Protein AF-A0A6I9N202-F1 (afdb_monomer_lite)

Organism: NCBI:txid8208

Radius of gyration: 23.78 Å; chains: 1; bounding box: 63×18×58 Å

pLDDT: mean 80.91, std 18.05, range [38.84, 94.88]

Foldseek 3Di:
DDDDDPDQVCLVVVQVCQQVCVPPNDRDHDPPSPPRPVVVVCVVQVNDPPDDDDDPDDDDPDPDPPDDPPPDPPPPDPPPDDD

InterPro domains:
  IPR012337 Ribonuclease H-like superfamily [SSF53098] (1-62)
  IPR030559 DNA polymerase zeta catalytic subunit [PTHR45812] (1-66)

Sequence (83 aa):
MKIYLYNPRMVKRVCELLQSGAVMNKMYQPHEGHIPYLLQLFIDFNLYGMNLLNLGAVKFRSSHPKGCLIPDLQTSRPPSAWT

Secondary structure (DSSP, 8-state):
-----S-GGGHHHHHHHHHTTTTTT-----SSTTS-HHHHHHHHTT--TTS----S----SS---S----------PPP----

Structure (mmCIF, N/CA/C/O backbone):
data_AF-A0A6I9N202-F1
#
_entry.id   AF-A0A6I9N202-F1
#
loop_
_atom_site.group_PDB
_atom_site.id
_atom_site.type_symbol
_atom_site.label_atom_id
_atom_site.label_alt_id
_atom_site.label_comp_id
_atom_site.label_asym_id
_atom_site.label_entity_id
_atom_site.label_seq_id
_atom_site.pdbx_PDB_ins_code
_atom_site.Cartn_x
_atom_site.Cartn_y
_atom_site.Cartn_z
_atom_site.occupancy
_atom_site.B_iso_or_equiv
_atom_site.auth_seq_id
_atom_site.auth_comp_id
_atom_site.auth_asym_id
_atom_site.auth_atom_id
_atom_site.pdbx_PDB_model_num
ATOM 1 N N . MET A 1 1 ? -6.748 -10.156 12.755 1.00 83.88 1 MET A N 1
ATOM 2 C CA . MET A 1 1 ? -7.623 -10.559 11.626 1.00 83.88 1 MET A CA 1
ATOM 3 C C . MET A 1 1 ? -7.325 -9.657 10.437 1.00 83.88 1 MET A C 1
ATOM 5 O O . MET A 1 1 ? -6.986 -8.507 10.680 1.00 83.88 1 MET A O 1
ATOM 9 N N . LYS A 1 2 ? -7.418 -10.146 9.192 1.00 89.75 2 LYS A N 1
ATOM 10 C CA . LYS A 1 2 ? -7.238 -9.321 7.981 1.00 89.75 2 LYS A CA 1
ATOM 11 C C . LYS A 1 2 ? -8.592 -9.102 7.308 1.00 89.75 2 LYS A C 1
ATOM 13 O O . LYS A 1 2 ? -9.334 -10.061 7.120 1.00 89.75 2 LYS A O 1
ATOM 18 N N . ILE A 1 3 ? -8.909 -7.852 6.990 1.00 90.25 3 ILE A N 1
ATOM 19 C CA . ILE A 1 3 ? -10.165 -7.447 6.350 1.00 90.25 3 ILE A CA 1
ATOM 20 C C . ILE A 1 3 ? -9.808 -6.923 4.962 1.00 90.25 3 ILE A C 1
ATOM 22 O O . ILE A 1 3 ? -8.977 -6.026 4.844 1.00 90.25 3 ILE A O 1
ATOM 26 N N . TYR A 1 4 ? -10.431 -7.475 3.924 1.00 92.25 4 TYR A N 1
ATOM 27 C CA . TYR A 1 4 ? -10.229 -7.043 2.543 1.00 92.25 4 TYR A C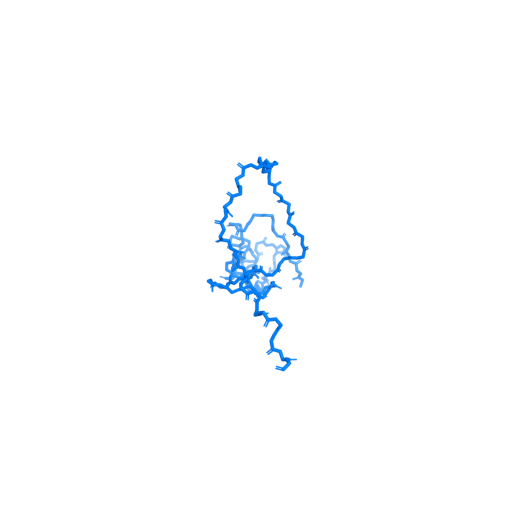A 1
ATOM 28 C C . TYR A 1 4 ? -11.428 -6.222 2.078 1.00 92.25 4 TYR A C 1
ATOM 30 O O . TYR A 1 4 ? -12.578 -6.576 2.335 1.00 92.25 4 TYR A O 1
ATOM 38 N N . LEU A 1 5 ? -11.154 -5.115 1.395 1.00 92.12 5 LEU A N 1
ATOM 39 C CA . LEU A 1 5 ? -12.158 -4.173 0.910 1.00 92.12 5 LEU A CA 1
ATOM 40 C C . LEU A 1 5 ? -12.034 -4.065 -0.607 1.00 92.12 5 LEU A C 1
ATOM 42 O O . LEU A 1 5 ? -10.934 -3.907 -1.125 1.00 92.12 5 LEU A O 1
ATOM 46 N N . TYR A 1 6 ? -13.163 -4.108 -1.315 1.00 93.69 6 TYR A N 1
ATOM 47 C CA . TYR A 1 6 ? -13.174 -3.922 -2.769 1.00 93.69 6 TYR A CA 1
ATOM 48 C C . TYR A 1 6 ? -12.912 -2.461 -3.163 1.00 93.69 6 TYR A C 1
ATOM 50 O O . TYR A 1 6 ? -12.218 -2.179 -4.134 1.00 93.69 6 TYR A O 1
ATOM 58 N N . ASN A 1 7 ? -13.466 -1.514 -2.397 1.00 93.44 7 ASN A N 1
ATOM 59 C CA . ASN A 1 7 ? -13.335 -0.087 -2.666 1.00 93.44 7 ASN A CA 1
ATOM 60 C C . ASN A 1 7 ? -12.431 0.590 -1.616 1.00 93.44 7 ASN A C 1
ATOM 62 O O . ASN A 1 7 ? -12.838 0.697 -0.454 1.00 93.44 7 ASN A O 1
ATOM 66 N N . PRO A 1 8 ? -11.258 1.134 -1.999 1.00 92.00 8 PRO A N 1
ATOM 67 C CA . PRO A 1 8 ? -10.332 1.762 -1.055 1.00 92.00 8 PRO A CA 1
ATOM 68 C C . PRO A 1 8 ? -10.884 3.052 -0.430 1.00 92.00 8 PRO A C 1
ATOM 70 O O . PRO A 1 8 ? -10.467 3.441 0.658 1.00 92.00 8 PRO A O 1
ATOM 73 N N . ARG A 1 9 ? -11.880 3.702 -1.052 1.00 90.81 9 ARG A N 1
ATOM 74 C CA . ARG A 1 9 ? -12.530 4.899 -0.480 1.00 90.81 9 ARG A CA 1
ATOM 75 C C . ARG A 1 9 ? -13.316 4.594 0.796 1.00 90.81 9 ARG A C 1
ATOM 77 O O . ARG A 1 9 ? -13.609 5.502 1.569 1.00 90.81 9 ARG A O 1
ATOM 84 N N . MET A 1 10 ? -13.672 3.329 1.017 1.00 92.62 10 MET A N 1
ATOM 85 C CA . MET A 1 10 ? -14.438 2.904 2.187 1.00 92.62 10 MET A CA 1
ATOM 86 C C . MET A 1 10 ? -13.560 2.637 3.414 1.00 92.62 10 MET A C 1
ATOM 88 O O . MET A 1 10 ? -14.099 2.585 4.517 1.00 92.62 10 MET A O 1
ATOM 92 N N . VAL A 1 11 ? -12.234 2.524 3.254 1.00 92.25 11 VAL A N 1
ATOM 93 C CA . VAL A 1 11 ? -11.292 2.171 4.334 1.00 92.25 11 VAL A CA 1
ATOM 94 C C . VAL A 1 11 ? -11.455 3.097 5.539 1.00 92.25 11 VAL A C 1
ATOM 96 O O . VAL A 1 11 ? -11.614 2.614 6.656 1.00 92.25 11 VAL A O 1
ATOM 99 N N . LYS A 1 12 ? -11.520 4.417 5.318 1.00 90.81 12 LYS A N 1
ATOM 100 C CA . LYS A 1 12 ? -11.656 5.402 6.402 1.00 90.81 12 LYS A CA 1
ATOM 101 C C . LYS A 1 12 ? -12.950 5.220 7.204 1.00 90.81 12 LYS A C 1
ATOM 103 O O . LYS A 1 12 ? -12.905 5.155 8.426 1.00 90.81 12 LYS A O 1
ATOM 108 N N . ARG A 1 13 ? -14.086 5.057 6.518 1.00 92.06 13 ARG A N 1
ATOM 109 C CA . ARG A 1 13 ? -15.391 4.849 7.172 1.00 92.06 13 ARG A CA 1
ATOM 110 C C . ARG A 1 13 ? -15.425 3.546 7.964 1.00 92.06 13 ARG A C 1
ATOM 112 O O . ARG A 1 13 ? -15.944 3.507 9.070 1.00 92.06 13 ARG A O 1
ATOM 119 N N . VAL A 1 14 ? -14.864 2.474 7.408 1.00 92.88 14 VAL A N 1
ATOM 120 C CA . VAL A 1 14 ? -14.809 1.176 8.093 1.00 92.88 14 VAL A CA 1
ATOM 121 C C . VAL A 1 14 ? -13.895 1.249 9.317 1.00 92.88 14 VAL A C 1
ATOM 123 O O . VAL A 1 14 ? -14.248 0.727 10.367 1.00 92.88 14 VAL A O 1
ATOM 126 N N . CYS A 1 15 ? -12.770 1.956 9.216 1.00 92.25 15 CYS A N 1
ATOM 127 C CA . CYS A 1 15 ? -11.866 2.229 10.332 1.00 92.25 15 CYS A CA 1
ATOM 128 C C . CYS A 1 15 ? -12.594 2.951 11.485 1.00 92.25 15 CYS A C 1
ATOM 130 O O . CYS A 1 15 ? -12.501 2.524 12.634 1.00 92.25 15 CYS A O 1
ATOM 132 N N . GLU A 1 16 ? -13.391 3.978 11.171 1.00 92.25 16 GLU A N 1
ATOM 133 C CA . GLU A 1 16 ? -14.206 4.720 12.146 1.00 92.25 16 GLU A CA 1
ATOM 134 C C . GLU A 1 16 ? -15.286 3.841 12.801 1.00 92.25 16 GLU A C 1
ATOM 136 O O . GLU A 1 16 ? -15.452 3.881 14.018 1.00 92.25 16 GLU A O 1
ATOM 141 N N . LEU A 1 17 ? -15.988 3.002 12.028 1.00 92.94 17 LEU A N 1
ATOM 142 C CA . LEU A 1 17 ? -17.015 2.084 12.551 1.00 92.94 17 LEU A CA 1
ATOM 143 C C . LEU A 1 17 ? -16.438 0.985 13.455 1.00 92.94 17 LEU A C 1
ATOM 145 O O . LEU A 1 17 ? -17.077 0.565 14.421 1.00 92.94 17 LEU A O 1
ATOM 149 N N . LEU A 1 18 ? -15.235 0.509 13.136 1.00 91.94 18 LEU A N 1
ATOM 150 C CA . LEU A 1 18 ? -14.521 -0.477 13.942 1.00 91.94 18 LEU A CA 1
ATOM 151 C C . LEU A 1 18 ? -14.022 0.130 15.260 1.00 91.94 18 LEU A C 1
ATOM 153 O O . LEU A 1 18 ? -14.120 -0.522 16.299 1.00 91.94 18 LEU A O 1
ATOM 157 N N . GLN A 1 19 ? -13.547 1.379 15.237 1.00 91.50 19 GLN A N 1
ATOM 158 C CA . GLN A 1 19 ? -13.110 2.092 16.444 1.00 91.50 19 GLN A CA 1
ATOM 159 C C . GLN A 1 19 ? -14.272 2.522 17.334 1.00 91.50 19 GLN A C 1
ATOM 161 O O . GLN A 1 19 ? -14.157 2.450 18.553 1.00 91.50 19 GLN A O 1
ATOM 166 N N . SER A 1 20 ? -15.396 2.943 16.750 1.00 90.88 20 SER A N 1
ATOM 167 C CA . SER A 1 20 ? -16.572 3.375 17.514 1.00 90.88 20 SER A CA 1
ATOM 168 C C . SER A 1 20 ? -17.310 2.226 18.205 1.00 90.88 20 SER A C 1
ATOM 170 O O . SER A 1 20 ? -18.195 2.470 19.020 1.00 90.88 20 SER A O 1
ATOM 172 N N . GLY A 1 21 ? -16.960 0.974 17.899 1.00 88.50 21 GLY A N 1
ATOM 173 C CA . GLY A 1 21 ? -17.622 -0.198 18.461 1.00 88.50 21 GLY A CA 1
ATOM 174 C C . GLY A 1 21 ? -19.008 -0.470 17.877 1.00 88.50 21 GLY A C 1
ATOM 175 O O . GLY A 1 21 ? -19.731 -1.312 18.405 1.00 88.50 21 GLY A O 1
ATOM 176 N N . ALA A 1 22 ? -19.372 0.183 16.765 1.00 90.56 22 ALA A N 1
ATOM 177 C CA . ALA A 1 22 ? -20.637 -0.057 16.067 1.00 90.56 22 ALA A CA 1
ATOM 178 C C . ALA A 1 22 ? -20.767 -1.508 15.563 1.00 90.56 22 ALA A C 1
ATOM 180 O O . ALA A 1 22 ? -21.869 -2.016 15.364 1.00 90.56 22 ALA A O 1
ATOM 181 N N . VAL A 1 23 ? -19.638 -2.194 15.369 1.00 87.38 23 VAL A N 1
ATOM 182 C CA . VAL A 1 23 ? -19.590 -3.592 14.940 1.00 87.38 23 VAL A CA 1
ATOM 183 C C . VAL A 1 23 ? -19.501 -4.508 16.160 1.00 87.38 23 VAL A C 1
ATOM 185 O O . VAL A 1 23 ? -18.532 -4.464 16.912 1.00 87.38 23 VAL A O 1
ATOM 188 N N . MET A 1 24 ? -20.506 -5.373 16.340 1.00 86.62 24 MET A N 1
ATOM 189 C CA . MET A 1 24 ? -20.561 -6.387 17.412 1.00 86.62 24 MET A CA 1
ATOM 190 C C . MET A 1 24 ? -20.414 -5.830 18.842 1.00 86.62 24 MET A C 1
ATOM 192 O O . MET A 1 24 ? -20.056 -6.574 19.755 1.00 86.62 24 MET A O 1
ATOM 196 N N . ASN A 1 25 ? -20.688 -4.534 19.039 1.00 87.50 25 ASN A N 1
ATOM 197 C CA . ASN A 1 25 ? -20.551 -3.835 20.318 1.00 87.50 25 ASN A CA 1
ATOM 198 C C . ASN A 1 25 ? -19.147 -3.976 20.944 1.00 87.50 25 ASN A C 1
ATOM 200 O O . ASN A 1 25 ? -18.996 -4.036 22.166 1.00 87.50 25 ASN A O 1
ATOM 204 N N . LYS A 1 26 ? -18.114 -4.095 20.100 1.00 87.56 26 LYS A N 1
ATOM 205 C CA . LYS A 1 26 ? -16.714 -4.232 20.513 1.00 87.56 26 LYS A CA 1
ATOM 206 C C . LYS A 1 26 ? -15.857 -3.224 19.771 1.00 87.56 26 LYS A C 1
ATOM 208 O O . LYS A 1 26 ? -15.924 -3.128 18.550 1.00 87.56 26 LYS A O 1
ATOM 213 N N . MET A 1 27 ? -15.018 -2.507 20.512 1.00 89.12 27 MET A N 1
ATOM 214 C CA . MET A 1 27 ? -14.020 -1.622 19.922 1.00 89.12 27 MET A CA 1
ATOM 215 C C . MET A 1 27 ? -12.869 -2.449 19.352 1.00 89.12 27 MET A C 1
ATOM 217 O O . MET A 1 27 ? -12.232 -3.230 20.062 1.00 89.12 27 MET A O 1
ATOM 221 N N . TYR A 1 28 ? -12.597 -2.255 18.068 1.00 90.56 28 TYR A N 1
ATOM 222 C CA . TYR A 1 28 ? -11.448 -2.823 17.377 1.00 90.56 28 TYR A CA 1
ATOM 223 C C . TYR A 1 28 ? -10.434 -1.717 17.097 1.00 90.56 28 TYR A C 1
ATOM 225 O O . TYR A 1 28 ? -10.815 -0.613 16.720 1.00 90.56 28 TYR A O 1
ATOM 233 N N . GLN A 1 29 ? -9.143 -2.021 17.240 1.00 91.06 29 GLN A N 1
ATOM 234 C CA . GLN A 1 29 ? -8.058 -1.125 16.840 1.00 91.06 29 GLN A CA 1
ATOM 235 C C . GLN A 1 29 ? -7.675 -1.424 15.384 1.00 91.06 29 GLN A C 1
ATOM 237 O O . GLN A 1 29 ? -7.117 -2.488 15.109 1.00 91.06 29 GLN A O 1
ATOM 242 N N . PRO A 1 30 ? -7.993 -0.549 14.415 1.00 89.50 30 PRO A N 1
ATOM 243 C CA . PRO A 1 30 ? -7.651 -0.783 13.027 1.00 89.50 30 PRO A CA 1
ATOM 244 C C . PRO A 1 30 ? -6.189 -0.402 12.823 1.00 89.50 30 PRO A C 1
ATOM 246 O O . PRO A 1 30 ? -5.808 0.768 12.883 1.00 89.50 30 PRO A O 1
ATOM 249 N N . HIS A 1 31 ? -5.363 -1.407 12.580 1.00 87.88 31 HIS A N 1
ATOM 250 C CA . HIS A 1 31 ? -3.960 -1.211 12.255 1.00 87.88 31 HIS A CA 1
ATOM 251 C C . HIS A 1 31 ? -3.828 -0.798 10.785 1.00 87.88 31 HIS A C 1
ATOM 253 O O . HIS A 1 31 ? -4.574 -1.282 9.936 1.00 87.88 31 HIS A O 1
ATOM 259 N N . GLU A 1 32 ? -2.913 0.132 10.497 1.00 85.75 32 GLU A N 1
ATOM 260 C CA . GLU A 1 32 ? -2.547 0.566 9.134 1.00 85.75 32 GLU A CA 1
ATOM 261 C C . GLU A 1 32 ? -3.677 1.171 8.272 1.00 85.75 32 GLU A C 1
ATOM 263 O O . GLU A 1 32 ? -3.451 1.524 7.118 1.00 85.75 32 GLU A O 1
ATOM 268 N N . GLY A 1 33 ? -4.875 1.403 8.820 1.00 85.00 33 GLY A N 1
ATOM 269 C CA . GLY A 1 33 ? -6.003 1.988 8.075 1.00 85.00 33 GLY A CA 1
ATOM 270 C C . GLY A 1 33 ? -5.797 3.440 7.614 1.00 85.00 33 GLY A C 1
ATOM 271 O O . GLY A 1 33 ? -6.605 3.963 6.850 1.00 85.00 33 GLY A O 1
ATOM 272 N N . HIS A 1 34 ? -4.733 4.098 8.079 1.00 88.69 34 HIS A N 1
ATOM 273 C CA . HIS A 1 34 ? -4.338 5.443 7.660 1.00 88.69 34 HIS A CA 1
ATOM 274 C C . HIS A 1 34 ? -3.469 5.445 6.392 1.00 88.69 34 HIS A C 1
ATOM 276 O O . HIS A 1 34 ? -3.322 6.495 5.765 1.00 88.69 34 HIS A O 1
ATOM 282 N N . ILE A 1 35 ? -2.889 4.301 6.010 1.00 91.50 35 ILE A N 1
ATOM 283 C CA . ILE A 1 35 ? -2.029 4.202 4.832 1.00 91.50 35 ILE A CA 1
ATOM 284 C C . ILE A 1 35 ? -2.929 4.151 3.587 1.00 91.50 35 ILE A C 1
ATOM 286 O O . ILE A 1 35 ? -3.789 3.275 3.480 1.00 91.50 35 ILE A O 1
ATOM 290 N N . PRO A 1 36 ? -2.778 5.080 2.631 1.00 91.00 36 PRO A N 1
ATOM 291 C CA . PRO A 1 36 ? -3.569 5.070 1.411 1.00 91.00 36 PRO A CA 1
ATOM 292 C C . PRO A 1 36 ? -3.231 3.850 0.548 1.00 91.00 36 PRO A C 1
ATOM 294 O O . PRO A 1 36 ? -2.081 3.420 0.468 1.00 91.00 36 PRO A O 1
ATOM 297 N N . TYR A 1 37 ? -4.235 3.356 -0.178 1.00 93.00 37 TYR A N 1
ATOM 298 C CA . TYR A 1 37 ? -4.141 2.149 -1.007 1.00 93.00 37 TYR A CA 1
ATOM 299 C C . TYR A 1 37 ? -2.932 2.128 -1.957 1.00 93.00 37 TYR A C 1
ATOM 301 O O . TYR A 1 37 ? -2.265 1.109 -2.089 1.00 93.00 37 TYR A O 1
ATOM 309 N N . LEU A 1 38 ? -2.615 3.260 -2.595 1.00 93.75 38 LEU A N 1
ATOM 310 C CA . LEU A 1 38 ? -1.489 3.324 -3.530 1.00 93.75 38 LEU A CA 1
ATOM 311 C C . LEU A 1 38 ? -0.136 3.106 -2.834 1.00 93.75 38 LEU A C 1
ATOM 313 O O . LEU A 1 38 ? 0.743 2.471 -3.405 1.00 93.75 38 LEU A O 1
ATOM 317 N N . LEU A 1 39 ? 0.025 3.598 -1.601 1.00 93.69 39 LEU A N 1
ATOM 318 C CA . LEU A 1 39 ? 1.260 3.390 -0.843 1.00 93.69 39 LEU A CA 1
ATOM 319 C C . LEU A 1 39 ? 1.386 1.940 -0.378 1.00 93.69 39 LEU A C 1
ATOM 321 O O . LEU A 1 39 ? 2.478 1.389 -0.444 1.00 93.69 39 LEU A O 1
ATOM 325 N N . GLN A 1 40 ? 0.278 1.303 0.011 1.00 93.50 40 GLN A N 1
ATOM 326 C CA . GLN A 1 40 ? 0.271 -0.131 0.323 1.00 93.50 40 GLN A CA 1
ATOM 327 C C . GLN A 1 40 ? 0.714 -0.956 -0.892 1.00 93.50 40 GLN A C 1
ATOM 329 O O . GLN A 1 40 ? 1.618 -1.772 -0.771 1.00 93.50 40 GLN A O 1
ATOM 334 N N . LEU A 1 41 ? 0.183 -0.653 -2.086 1.00 93.69 41 LEU A N 1
ATOM 335 C CA . LEU A 1 41 ? 0.599 -1.307 -3.332 1.00 93.69 41 LEU A CA 1
ATOM 336 C C . LEU A 1 41 ? 2.108 -1.167 -3.587 1.00 93.69 41 LEU A C 1
ATOM 338 O O . LEU A 1 41 ? 2.762 -2.123 -3.999 1.00 93.69 41 LEU A O 1
ATOM 342 N N . PHE A 1 42 ? 2.664 0.024 -3.366 1.00 94.88 42 PHE A N 1
ATOM 343 C CA . PHE A 1 42 ? 4.093 0.255 -3.565 1.00 94.88 42 PHE A CA 1
ATOM 344 C C . PHE A 1 42 ? 4.950 -0.517 -2.567 1.00 94.88 42 PHE A C 1
ATOM 346 O O . PHE A 1 42 ? 5.966 -1.079 -2.961 1.00 94.88 42 PHE A O 1
ATOM 353 N N . ILE A 1 43 ? 4.529 -0.599 -1.307 1.00 94.38 43 ILE A N 1
ATOM 354 C CA . ILE A 1 43 ? 5.254 -1.345 -0.275 1.00 94.38 43 ILE A CA 1
ATOM 355 C C . ILE A 1 43 ? 5.186 -2.854 -0.553 1.00 94.38 43 ILE A C 1
ATOM 357 O O . ILE A 1 43 ? 6.222 -3.515 -0.549 1.00 94.38 43 ILE A O 1
ATOM 361 N N . ASP A 1 44 ? 4.002 -3.384 -0.867 1.00 93.88 44 ASP A N 1
ATOM 362 C CA . ASP A 1 44 ? 3.779 -4.823 -1.069 1.00 93.88 44 ASP A CA 1
ATOM 363 C C . ASP A 1 44 ? 4.591 -5.392 -2.243 1.00 93.88 44 ASP A C 1
A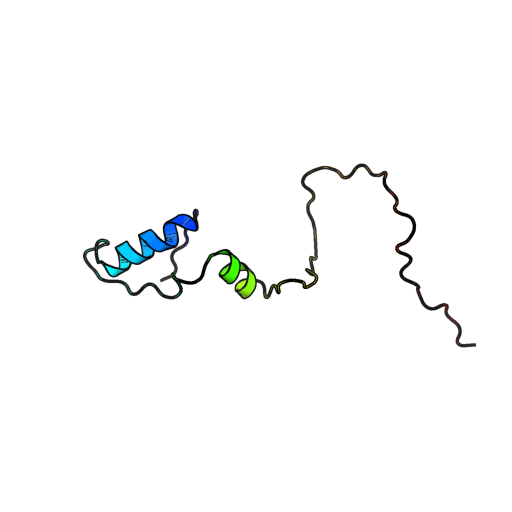TOM 365 O O . ASP A 1 44 ? 5.102 -6.510 -2.174 1.00 93.88 44 ASP A O 1
ATOM 369 N N . PHE A 1 45 ? 4.724 -4.618 -3.324 1.00 94.12 45 PHE A N 1
ATOM 370 C CA . PHE A 1 45 ? 5.457 -5.015 -4.530 1.00 94.12 45 PHE A CA 1
ATOM 371 C C . PHE A 1 45 ? 6.856 -4.395 -4.629 1.00 94.12 45 PHE A C 1
ATOM 373 O O . PHE A 1 45 ? 7.510 -4.539 -5.663 1.00 94.12 45 PHE A O 1
ATOM 380 N N . ASN A 1 46 ? 7.323 -3.719 -3.574 1.00 93.69 46 ASN A N 1
ATOM 381 C CA . ASN A 1 46 ? 8.612 -3.026 -3.541 1.00 93.69 46 ASN A CA 1
ATOM 382 C C . ASN A 1 46 ? 8.817 -2.071 -4.739 1.00 93.69 46 ASN A C 1
ATOM 384 O O . ASN A 1 46 ? 9.870 -2.048 -5.383 1.00 93.69 46 ASN A O 1
ATOM 388 N N . LEU A 1 47 ? 7.768 -1.320 -5.083 1.00 94.69 47 LEU A N 1
ATOM 389 C CA . LEU A 1 47 ? 7.765 -0.365 -6.186 1.00 94.69 47 LEU A CA 1
ATOM 390 C C . LEU A 1 47 ? 8.209 1.007 -5.695 1.00 94.69 47 LEU A C 1
ATOM 392 O O . LEU A 1 47 ? 7.781 1.487 -4.647 1.00 94.69 47 LEU A O 1
ATOM 396 N N . TYR A 1 48 ? 9.014 1.673 -6.515 1.00 94.69 48 TYR A N 1
ATOM 397 C CA . TYR A 1 48 ? 9.540 2.998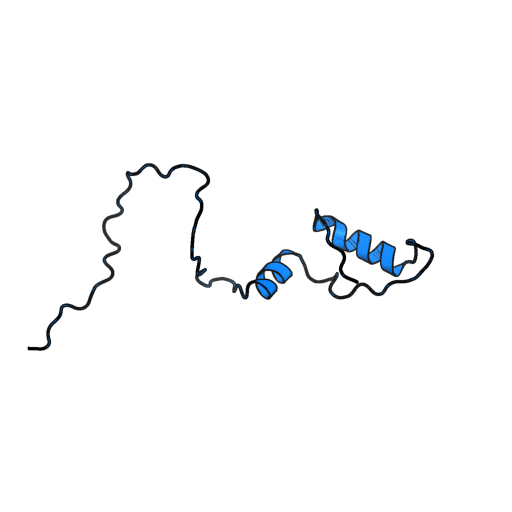 -6.222 1.00 94.69 48 TYR A CA 1
ATOM 398 C C . TYR A 1 48 ? 9.064 4.010 -7.261 1.00 94.69 48 TYR A C 1
ATOM 400 O O . TYR A 1 48 ? 8.986 3.715 -8.456 1.00 94.69 48 TYR A O 1
ATOM 408 N N . GLY A 1 49 ? 8.766 5.227 -6.803 1.00 93.88 49 GLY A N 1
ATOM 409 C CA . GLY A 1 49 ? 8.460 6.346 -7.689 1.00 93.88 49 GLY A CA 1
ATOM 410 C C . GLY A 1 49 ? 9.657 6.688 -8.577 1.00 93.88 49 GLY A C 1
ATOM 411 O O . GLY A 1 49 ? 10.794 6.657 -8.117 1.00 93.88 49 GLY A O 1
ATOM 412 N N . MET A 1 50 ? 9.392 7.015 -9.846 1.00 93.88 50 MET A N 1
ATOM 413 C CA . MET A 1 50 ? 10.416 7.369 -10.846 1.00 93.88 50 MET A CA 1
ATOM 414 C C . MET A 1 50 ? 11.455 6.262 -11.126 1.00 93.88 50 MET A C 1
ATOM 416 O O . MET A 1 50 ? 12.503 6.541 -11.701 1.00 93.88 50 MET A O 1
ATOM 420 N N . ASN A 1 51 ? 11.166 5.010 -10.756 1.00 93.56 51 ASN A N 1
ATOM 421 C CA . ASN A 1 51 ? 12.011 3.852 -11.046 1.00 93.56 51 ASN A CA 1
ATOM 422 C C . ASN A 1 51 ? 11.425 3.004 -12.192 1.00 93.56 51 ASN A C 1
ATOM 424 O O . ASN A 1 51 ? 10.232 3.081 -12.500 1.00 93.56 51 ASN A O 1
ATOM 428 N N . LEU A 1 52 ? 12.265 2.181 -12.820 1.00 93.38 52 LEU A N 1
ATOM 429 C CA . LEU A 1 52 ? 11.847 1.200 -13.817 1.00 93.38 52 LEU A CA 1
ATOM 430 C C . LEU A 1 52 ? 11.117 0.029 -13.148 1.00 93.38 52 LEU A C 1
ATOM 432 O O . LEU A 1 52 ? 11.529 -0.473 -12.103 1.00 93.38 52 LEU A O 1
ATOM 436 N N . LEU A 1 53 ? 10.043 -0.436 -13.786 1.00 93.12 53 LEU A N 1
ATOM 437 C CA . LEU A 1 53 ? 9.302 -1.622 -13.363 1.00 93.12 53 LEU A CA 1
ATOM 438 C C . LEU A 1 53 ? 9.848 -2.854 -14.084 1.00 93.12 53 LEU A C 1
ATOM 440 O O . LEU A 1 53 ? 9.801 -2.927 -15.311 1.00 93.12 53 LEU A O 1
ATOM 444 N N . ASN A 1 54 ? 10.327 -3.838 -13.325 1.00 92.31 54 ASN A N 1
ATOM 445 C CA . ASN A 1 54 ? 10.725 -5.131 -13.873 1.00 92.31 54 ASN A CA 1
ATOM 446 C C . ASN A 1 54 ? 9.505 -6.066 -13.934 1.00 92.31 54 ASN A C 1
ATOM 448 O O . ASN A 1 54 ? 8.978 -6.468 -12.898 1.00 92.31 54 ASN A O 1
ATOM 452 N N . LEU A 1 55 ? 9.040 -6.392 -15.142 1.00 91.19 55 LEU A N 1
ATOM 453 C CA . LEU A 1 55 ? 7.860 -7.229 -15.379 1.00 91.19 55 LEU A CA 1
ATOM 454 C C . LEU A 1 55 ? 8.245 -8.436 -16.243 1.00 91.19 55 LEU A C 1
ATOM 456 O O . LEU A 1 55 ? 8.791 -8.264 -17.328 1.00 91.19 55 LEU A O 1
ATOM 460 N N . GLY A 1 56 ? 7.918 -9.654 -15.799 1.00 92.50 56 GLY A N 1
ATOM 461 C CA . GLY A 1 56 ? 8.203 -10.879 -16.566 1.00 92.50 56 GLY A CA 1
ATOM 462 C C . GLY A 1 56 ? 7.268 -11.104 -17.761 1.00 92.50 56 GLY A C 1
ATOM 463 O O . GLY A 1 56 ? 7.653 -11.730 -18.744 1.00 92.50 56 GLY A O 1
ATOM 464 N N . ALA A 1 57 ? 6.041 -10.583 -17.697 1.00 91.62 57 ALA A N 1
ATOM 465 C CA . ALA A 1 57 ? 5.067 -10.651 -18.779 1.00 91.62 57 ALA A CA 1
ATOM 466 C C . ALA A 1 57 ? 4.159 -9.418 -18.754 1.00 91.62 57 ALA A C 1
ATOM 468 O O . ALA A 1 57 ? 3.815 -8.906 -17.689 1.00 91.62 57 ALA A O 1
ATOM 469 N N . VAL A 1 58 ? 3.741 -8.963 -19.935 1.00 89.75 58 VAL A N 1
ATOM 470 C CA . VAL A 1 58 ? 2.862 -7.801 -20.102 1.00 89.75 58 VAL A CA 1
ATOM 471 C C . VAL A 1 58 ? 1.675 -8.160 -20.990 1.00 89.75 58 VAL A C 1
ATOM 473 O O . VAL A 1 58 ? 1.822 -8.845 -22.002 1.00 89.75 58 VAL A O 1
ATOM 476 N N . LYS A 1 59 ? 0.477 -7.700 -20.614 1.00 90.19 59 LYS A N 1
ATOM 477 C CA . LYS A 1 59 ? -0.748 -7.858 -21.405 1.00 90.19 59 LYS A CA 1
ATOM 478 C C . LYS A 1 59 ? -1.241 -6.487 -21.843 1.00 90.19 59 LYS A C 1
ATOM 480 O O . LYS A 1 59 ? -1.631 -5.667 -21.017 1.00 90.19 59 LYS A O 1
ATOM 485 N N . PHE A 1 60 ? -1.245 -6.251 -23.147 1.00 88.31 60 PHE A N 1
ATOM 486 C CA . PHE A 1 60 ? -1.731 -5.002 -23.721 1.00 88.31 60 PHE A CA 1
ATOM 487 C C . PHE A 1 60 ? -3.252 -5.043 -23.906 1.00 88.31 60 PHE A C 1
ATOM 489 O O . PHE A 1 60 ? -3.817 -6.077 -24.263 1.00 88.31 60 PHE A O 1
ATOM 496 N N . ARG A 1 61 ? -3.923 -3.908 -23.658 1.00 86.38 61 ARG A N 1
ATOM 497 C CA . ARG A 1 61 ? -5.387 -3.774 -23.791 1.00 86.38 61 ARG A CA 1
ATOM 498 C C . ARG A 1 61 ? -5.867 -3.900 -25.242 1.00 86.38 61 ARG A C 1
ATOM 500 O O . ARG A 1 61 ? -6.966 -4.390 -25.469 1.00 86.38 61 ARG A O 1
ATOM 507 N N . SER A 1 62 ? -5.037 -3.485 -26.194 1.00 81.81 62 SER A N 1
ATOM 508 C CA . SER A 1 62 ? -5.286 -3.582 -27.633 1.00 81.81 62 SER A CA 1
ATOM 509 C C . SER A 1 62 ? -4.087 -4.248 -28.298 1.00 81.81 62 SER A C 1
ATOM 511 O O . SER A 1 62 ? -2.957 -4.074 -27.833 1.00 81.81 62 SER A O 1
ATOM 513 N N . SER A 1 63 ? -4.304 -4.981 -29.394 1.00 69.56 63 SER A N 1
ATOM 514 C CA . SER A 1 63 ? -3.198 -5.399 -30.256 1.00 69.56 63 SER A CA 1
ATOM 515 C C . SER A 1 63 ? -2.486 -4.141 -30.737 1.00 69.56 63 SER A C 1
ATOM 517 O O . SER A 1 63 ? -3.088 -3.326 -31.437 1.00 69.56 63 SER A O 1
ATOM 519 N N . HIS A 1 64 ? -1.228 -3.956 -30.343 1.00 60.03 64 HIS A N 1
ATOM 520 C CA . HIS A 1 64 ? -0.397 -2.934 -30.962 1.00 60.03 64 HIS A CA 1
ATOM 521 C C . HIS A 1 64 ? -0.431 -3.190 -32.478 1.00 60.03 64 HIS A C 1
ATOM 523 O O . HIS A 1 64 ? -0.211 -4.343 -32.876 1.00 60.03 64 HIS A O 1
ATOM 529 N N . PRO A 1 65 ? -0.733 -2.196 -33.334 1.00 54.94 65 PRO A N 1
ATOM 530 C CA . PRO A 1 65 ? -0.473 -2.370 -34.750 1.00 54.94 65 PRO A CA 1
ATOM 531 C C . PRO A 1 65 ? 1.012 -2.714 -34.864 1.00 54.94 65 PRO A C 1
ATOM 533 O O . PRO A 1 65 ? 1.872 -1.991 -34.358 1.00 54.94 65 PRO A O 1
ATOM 536 N N . LYS A 1 66 ? 1.316 -3.874 -35.449 1.00 55.41 66 LYS A N 1
ATOM 537 C CA . LYS A 1 66 ? 2.684 -4.272 -35.784 1.00 55.41 66 LYS A CA 1
ATOM 538 C C . LYS A 1 66 ? 3.173 -3.328 -36.886 1.00 55.41 66 LYS A C 1
ATOM 540 O O . LYS A 1 66 ? 3.085 -3.660 -38.059 1.00 55.41 66 LYS A O 1
ATOM 545 N N . GLY A 1 67 ? 3.546 -2.106 -36.526 1.00 56.47 67 GLY A N 1
ATOM 546 C CA . GLY A 1 67 ? 3.692 -1.037 -37.508 1.00 56.47 67 GLY A CA 1
ATOM 547 C C . GLY A 1 67 ? 3.974 0.330 -36.903 1.00 56.47 67 GLY A C 1
ATOM 548 O O . GLY A 1 67 ? 3.389 1.314 -37.325 1.00 56.47 67 GLY A O 1
ATOM 549 N N . CYS A 1 68 ? 4.852 0.400 -35.911 1.00 43.62 68 CYS A N 1
ATOM 550 C CA . CYS A 1 68 ? 5.679 1.585 -35.731 1.00 43.62 68 CYS A CA 1
ATOM 551 C C . CYS A 1 68 ? 7.024 1.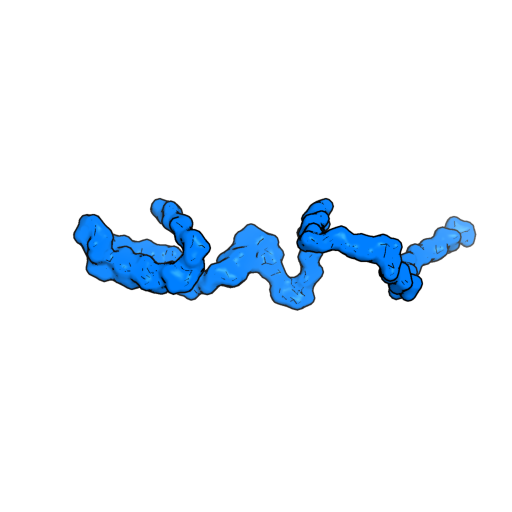097 -35.204 1.00 43.62 68 CYS A C 1
ATOM 553 O O . CYS A 1 68 ? 7.256 0.993 -34.002 1.00 43.62 68 CYS A O 1
ATOM 555 N N . LEU A 1 69 ? 7.872 0.667 -36.136 1.00 48.34 69 LEU A N 1
ATOM 556 C CA . LEU A 1 69 ? 9.299 0.598 -35.883 1.00 48.34 69 LEU A CA 1
ATOM 557 C C . LEU A 1 69 ? 9.729 2.040 -35.621 1.00 48.34 69 LEU A C 1
ATOM 559 O O . LEU A 1 69 ? 9.721 2.852 -36.540 1.00 48.34 69 LEU A O 1
ATOM 563 N N . ILE A 1 70 ? 10.062 2.361 -34.377 1.00 49.66 70 ILE A N 1
ATOM 564 C CA . ILE A 1 70 ? 11.007 3.441 -34.124 1.00 49.66 70 ILE A CA 1
ATOM 565 C C . ILE A 1 70 ? 12.371 2.804 -34.436 1.00 49.66 70 ILE A C 1
ATOM 567 O O . ILE A 1 70 ? 12.788 1.924 -33.675 1.00 49.66 70 ILE A O 1
ATOM 571 N N . PRO A 1 71 ? 13.040 3.112 -35.566 1.00 48.50 71 PRO A N 1
ATOM 572 C CA . PRO A 1 71 ? 14.467 2.848 -35.639 1.00 48.50 71 PRO A CA 1
ATOM 573 C C . PRO A 1 71 ? 15.124 3.725 -34.566 1.00 48.50 71 PRO A C 1
ATOM 575 O O . PRO A 1 71 ? 14.695 4.851 -34.349 1.00 48.50 71 PRO A O 1
ATOM 578 N N . ASP A 1 72 ? 16.130 3.186 -33.887 1.00 48.12 72 ASP A N 1
ATOM 579 C CA . ASP A 1 72 ? 16.931 3.860 -32.854 1.00 48.12 72 ASP A CA 1
ATOM 580 C C . ASP A 1 72 ? 16.456 3.681 -31.404 1.00 48.12 72 ASP A C 1
ATOM 582 O O . ASP A 1 72 ? 16.335 4.609 -30.612 1.00 48.12 72 ASP A O 1
ATOM 586 N N . LEU A 1 73 ? 16.360 2.416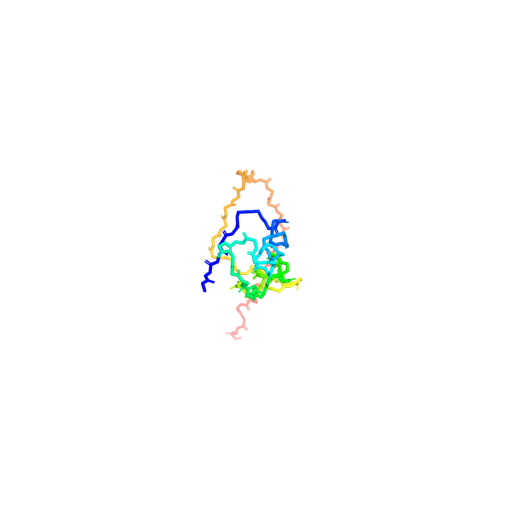 -30.993 1.00 49.97 73 LEU A N 1
ATOM 587 C CA . LEU A 1 73 ? 17.058 2.029 -29.767 1.00 49.97 73 LEU A CA 1
ATOM 588 C C . LEU A 1 73 ? 18.049 0.911 -30.104 1.00 49.97 73 LEU A C 1
ATOM 590 O O . LEU A 1 73 ? 17.873 -0.255 -29.752 1.00 49.97 73 LEU A O 1
ATOM 594 N N . GLN A 1 74 ? 19.107 1.267 -30.836 1.00 44.62 74 GLN A N 1
ATOM 595 C CA . GLN A 1 74 ? 20.332 0.484 -30.783 1.00 44.62 74 GLN A CA 1
ATOM 596 C C . GLN A 1 74 ? 20.819 0.546 -29.332 1.00 44.62 74 GLN A C 1
ATOM 598 O O . GLN A 1 74 ? 21.466 1.503 -28.918 1.00 44.62 74 GLN A O 1
ATOM 603 N N . THR A 1 75 ? 20.530 -0.486 -28.537 1.00 49.97 75 THR A N 1
ATOM 604 C CA . THR A 1 75 ? 21.487 -0.880 -27.506 1.00 49.97 75 THR A CA 1
ATOM 605 C C . THR A 1 75 ? 22.797 -1.089 -28.251 1.00 49.97 75 THR A C 1
ATOM 607 O O . THR A 1 75 ? 22.946 -2.073 -28.978 1.00 49.97 75 THR A O 1
ATOM 610 N N . SER A 1 76 ? 23.706 -0.124 -28.135 1.00 41.84 76 SER A N 1
ATOM 611 C CA . SER A 1 76 ? 25.083 -0.235 -28.587 1.00 41.84 76 SER A CA 1
ATOM 612 C C . SER A 1 76 ? 25.695 -1.444 -27.885 1.00 41.84 76 SER A C 1
ATOM 614 O O . SER A 1 76 ? 26.188 -1.352 -26.761 1.00 41.84 76 SER A O 1
ATOM 616 N N . ARG A 1 77 ? 25.609 -2.615 -28.522 1.00 48.25 77 ARG A N 1
ATOM 617 C CA . ARG A 1 77 ? 26.477 -3.741 -28.196 1.00 48.25 77 ARG A CA 1
ATOM 618 C C . ARG A 1 77 ? 27.901 -3.238 -28.436 1.00 48.25 77 ARG A C 1
ATOM 620 O O . ARG A 1 77 ? 28.160 -2.775 -29.549 1.00 48.25 77 ARG A O 1
ATOM 627 N N . PRO A 1 78 ? 28.813 -3.279 -27.452 1.00 51.06 78 PRO A N 1
ATOM 628 C CA . PRO A 1 78 ? 30.208 -3.011 -27.753 1.00 51.06 78 PRO A CA 1
ATOM 629 C C . PRO A 1 78 ? 30.666 -4.053 -28.789 1.00 51.06 78 PRO A C 1
ATOM 631 O O . PRO A 1 78 ? 30.384 -5.244 -28.604 1.00 51.06 78 PRO A O 1
ATOM 634 N N . PRO A 1 79 ? 31.305 -3.642 -29.898 1.00 42.62 79 PRO A N 1
ATOM 635 C CA . PRO A 1 79 ? 31.852 -4.588 -30.853 1.00 42.62 79 PRO A CA 1
ATOM 636 C C . PRO A 1 79 ? 32.889 -5.452 -30.141 1.00 42.62 79 PRO A C 1
ATOM 638 O O . PRO A 1 79 ? 33.729 -4.951 -29.394 1.00 42.62 79 PRO A O 1
ATOM 641 N N . SER A 1 80 ? 32.823 -6.756 -30.381 1.00 62.97 80 SER A N 1
ATOM 642 C CA . SER A 1 80 ? 33.887 -7.703 -30.079 1.00 62.97 80 SER A CA 1
ATOM 643 C C . SER A 1 80 ? 35.191 -7.233 -30.734 1.00 62.97 80 SER A C 1
ATOM 645 O O . SER A 1 80 ? 35.401 -7.453 -31.924 1.00 62.97 80 SER A O 1
ATOM 647 N N . ALA A 1 81 ? 36.040 -6.567 -29.958 1.00 52.09 81 ALA A N 1
ATOM 648 C CA . ALA A 1 81 ? 37.395 -6.187 -30.331 1.00 52.09 81 ALA A CA 1
ATOM 649 C C . ALA A 1 81 ? 38.325 -6.484 -29.146 1.00 52.09 81 ALA A C 1
ATOM 651 O O . ALA A 1 81 ? 38.725 -5.596 -28.403 1.00 52.09 81 ALA A O 1
ATOM 652 N N . TRP A 1 82 ? 38.605 -7.773 -28.961 1.00 38.84 82 TRP A N 1
ATOM 653 C CA . TRP A 1 82 ? 39.818 -8.267 -28.310 1.00 38.84 82 TRP A CA 1
ATOM 654 C C . TRP A 1 82 ? 40.392 -9.342 -29.235 1.00 38.84 82 TRP A C 1
ATOM 656 O O . TRP A 1 82 ? 40.188 -10.540 -29.043 1.00 38.84 82 TRP A O 1
ATOM 666 N N . THR A 1 83 ? 41.017 -8.863 -30.304 1.00 50.09 83 THR A N 1
ATOM 667 C CA . THR A 1 83 ? 42.211 -9.475 -30.897 1.00 50.09 83 THR A CA 1
ATOM 668 C C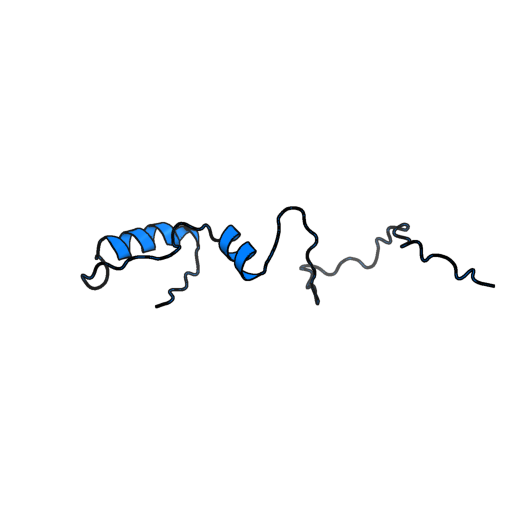 . THR A 1 83 ? 43.351 -8.524 -30.615 1.00 50.09 83 THR A C 1
ATOM 670 O O . THR A 1 83 ? 43.092 -7.303 -30.738 1.00 50.09 83 THR A O 1
#